Protein AF-A0A166A2A2-F1 (afdb_monomer_lite)

Structure (mmCIF, N/CA/C/O backbone):
data_AF-A0A166A2A2-F1
#
_entry.id   AF-A0A166A2A2-F1
#
loop_
_atom_site.group_PDB
_atom_site.id
_atom_site.type_symbol
_atom_site.label_atom_id
_atom_site.label_alt_id
_atom_site.label_comp_id
_atom_site.label_asym_id
_atom_site.label_entity_id
_atom_site.label_seq_id
_atom_site.pdbx_PDB_ins_code
_atom_site.Cartn_x
_atom_site.Cartn_y
_atom_site.Cartn_z
_atom_site.occupancy
_atom_site.B_iso_or_equiv
_atom_site.auth_seq_id
_atom_site.auth_comp_id
_atom_site.auth_asym_id
_atom_site.auth_atom_id
_atom_site.pdbx_PDB_model_num
ATOM 1 N N . MET A 1 1 ? -29.621 -2.787 23.891 1.00 53.84 1 MET A N 1
ATOM 2 C CA . MET A 1 1 ? -29.581 -1.328 23.654 1.00 53.84 1 MET A CA 1
ATOM 3 C C . MET A 1 1 ? -28.750 -1.134 22.400 1.00 53.84 1 MET A C 1
ATOM 5 O O . MET A 1 1 ? -27.611 -1.565 22.411 1.00 53.84 1 MET A O 1
ATOM 9 N N . PHE A 1 2 ? -29.337 -0.660 21.299 1.00 55.88 2 PHE A N 1
ATOM 10 C CA . PHE A 1 2 ? -28.596 -0.481 20.043 1.00 55.88 2 PHE A CA 1
ATOM 11 C C . PHE A 1 2 ? -27.627 0.709 20.165 1.00 55.88 2 PHE A C 1
ATOM 13 O O . PHE A 1 2 ? -27.991 1.676 20.848 1.00 55.88 2 PHE A O 1
ATOM 20 N N . PRO A 1 3 ? -26.427 0.649 19.553 1.00 61.66 3 PRO A N 1
ATOM 21 C CA . PRO A 1 3 ? -25.499 1.778 19.526 1.00 61.66 3 PRO A CA 1
ATOM 22 C C . PRO A 1 3 ? -26.203 2.989 18.910 1.00 61.66 3 PRO A C 1
ATOM 24 O O . PRO A 1 3 ? -26.909 2.860 17.906 1.00 61.66 3 PRO A O 1
ATOM 27 N N . ARG A 1 4 ? -26.094 4.144 19.572 1.00 72.62 4 ARG A N 1
ATOM 28 C CA . ARG A 1 4 ? -26.813 5.365 19.173 1.00 72.62 4 ARG A CA 1
ATOM 29 C C . ARG A 1 4 ? -25.998 6.181 18.173 1.00 72.62 4 ARG A C 1
ATOM 31 O O . ARG A 1 4 ? -26.588 6.923 17.392 1.00 72.62 4 ARG A O 1
ATOM 38 N N . ASP A 1 5 ? -24.680 5.997 18.177 1.00 79.44 5 ASP A N 1
ATOM 39 C CA . ASP A 1 5 ? -23.718 6.581 17.247 1.00 79.44 5 ASP A CA 1
ATOM 40 C C . ASP A 1 5 ? -22.775 5.488 16.703 1.00 79.44 5 ASP A C 1
ATOM 42 O O . ASP A 1 5 ? -22.503 4.488 17.367 1.00 79.44 5 ASP A O 1
ATOM 46 N N . ILE A 1 6 ? -22.237 5.677 15.497 1.00 74.94 6 ILE A N 1
ATOM 47 C CA . ILE A 1 6 ? -21.225 4.782 14.913 1.00 74.94 6 ILE A CA 1
ATOM 48 C C . ILE A 1 6 ? -19.928 4.756 15.742 1.00 74.94 6 ILE A C 1
ATOM 50 O O . ILE A 1 6 ? -19.133 3.822 15.648 1.00 74.94 6 ILE A O 1
ATOM 54 N N . SER A 1 7 ? -19.727 5.785 16.565 1.00 74.19 7 SER A N 1
ATOM 55 C CA . SER A 1 7 ? -18.635 5.907 17.530 1.00 74.19 7 SER A CA 1
ATOM 56 C C . SER A 1 7 ? -18.805 5.001 18.756 1.00 74.19 7 SER A C 1
ATOM 58 O O . SER A 1 7 ? -17.829 4.794 19.472 1.00 74.19 7 SER A O 1
ATOM 60 N N . ASP A 1 8 ? -20.006 4.455 18.981 1.00 80.56 8 ASP A N 1
ATOM 61 C CA . ASP A 1 8 ? -20.307 3.526 20.080 1.00 80.56 8 ASP A CA 1
ATOM 62 C C . ASP A 1 8 ? -20.031 2.059 19.705 1.00 80.56 8 ASP A C 1
ATOM 64 O O . ASP A 1 8 ? -20.233 1.163 20.525 1.00 80.56 8 ASP A O 1
ATOM 68 N N . LEU A 1 9 ? -19.630 1.788 18.457 1.00 85.00 9 LEU A N 1
ATOM 69 C CA . LEU A 1 9 ? -19.280 0.440 18.018 1.00 85.00 9 LEU A CA 1
ATOM 70 C C . LEU A 1 9 ? -18.008 -0.045 18.716 1.00 85.00 9 LEU A C 1
ATOM 72 O O . LEU A 1 9 ? -17.044 0.704 18.885 1.00 85.00 9 LEU A O 1
ATOM 76 N N . GLU A 1 10 ? -17.999 -1.329 19.069 1.00 87.94 10 GLU A N 1
ATOM 77 C CA . GLU A 1 10 ? -16.813 -1.987 19.605 1.00 87.94 10 GLU A CA 1
ATOM 78 C C . GLU A 1 10 ? -15.674 -1.990 18.570 1.00 87.94 10 GLU A C 1
ATOM 80 O O . GLU A 1 10 ? -15.885 -1.966 17.350 1.00 87.94 10 GLU A O 1
ATOM 85 N N . GLY A 1 11 ? -14.436 -1.951 19.070 1.00 87.75 11 GLY A N 1
ATOM 86 C CA . GLY A 1 11 ? -13.249 -1.778 18.231 1.00 87.75 11 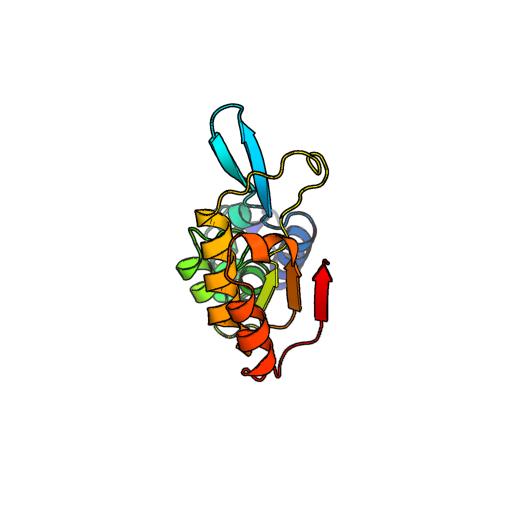GLY A CA 1
ATOM 87 C C . GLY A 1 11 ? -13.023 -2.923 17.241 1.00 87.75 11 GLY A C 1
ATOM 88 O O . GLY A 1 11 ? -12.501 -2.688 16.155 1.00 87.75 11 GLY A O 1
ATOM 89 N N . ASP A 1 12 ? -13.452 -4.135 17.581 1.00 91.31 12 ASP A N 1
ATOM 90 C CA . ASP A 1 12 ? -13.422 -5.321 16.723 1.00 91.31 12 ASP A CA 1
ATOM 91 C C . ASP A 1 12 ? -14.416 -5.217 15.553 1.00 91.31 12 ASP A C 1
ATOM 93 O O . ASP A 1 12 ? -14.056 -5.494 14.410 1.00 91.31 12 ASP A O 1
ATOM 97 N N . ILE A 1 13 ? -15.629 -4.713 15.791 1.00 93.44 13 ILE A N 1
ATOM 98 C CA . ILE A 1 13 ? -16.608 -4.455 14.729 1.00 93.44 13 ILE A CA 1
ATOM 99 C C . ILE A 1 13 ? -16.074 -3.381 13.774 1.00 93.44 13 ILE A C 1
ATOM 101 O O . ILE A 1 13 ? -16.156 -3.534 12.553 1.00 93.44 13 ILE A O 1
ATOM 105 N N . LEU A 1 14 ? -15.493 -2.302 14.309 1.00 93.81 14 LEU A N 1
ATOM 106 C CA . LEU A 1 14 ? -14.858 -1.266 13.488 1.00 93.81 14 LEU A CA 1
ATOM 107 C C . LEU A 1 14 ? -13.678 -1.825 12.682 1.00 93.81 14 LEU A C 1
ATOM 109 O O . LEU A 1 14 ? -13.541 -1.494 11.505 1.00 93.81 14 LEU A O 1
ATOM 113 N N . TYR A 1 15 ? -12.865 -2.698 13.281 1.00 94.81 15 TYR A N 1
ATOM 114 C CA . TYR A 1 15 ? -11.765 -3.380 12.600 1.00 94.81 15 TYR A CA 1
ATOM 115 C C . TYR A 1 15 ? -12.262 -4.154 11.372 1.00 94.81 15 TYR A C 1
ATOM 117 O O . TYR A 1 15 ? -11.741 -3.957 10.270 1.00 94.81 15 TYR A O 1
ATOM 125 N N . GLU A 1 16 ? -13.303 -4.974 11.533 1.00 95.56 16 GLU A N 1
ATOM 126 C CA . GLU A 1 16 ? -13.903 -5.740 10.433 1.00 95.56 16 GLU A CA 1
ATOM 127 C C . GLU A 1 16 ? -14.484 -4.827 9.347 1.00 95.56 16 GLU A C 1
ATOM 129 O O . GLU A 1 16 ? -14.235 -5.029 8.156 1.00 95.56 16 GLU A O 1
ATOM 134 N N . ILE A 1 17 ? -15.182 -3.754 9.736 1.00 95.81 17 ILE A N 1
ATOM 135 C CA . ILE A 1 17 ? -15.693 -2.753 8.789 1.00 95.81 17 ILE A CA 1
ATOM 136 C C . ILE A 1 17 ? -14.550 -2.147 7.969 1.00 95.81 17 ILE A C 1
ATOM 138 O O . ILE A 1 17 ? -14.676 -2.013 6.751 1.00 95.81 17 ILE A O 1
ATOM 142 N N . PHE A 1 18 ? -13.428 -1.793 8.599 1.00 97.12 18 PHE A N 1
ATOM 143 C CA . PHE A 1 18 ? -12.284 -1.212 7.899 1.00 97.12 1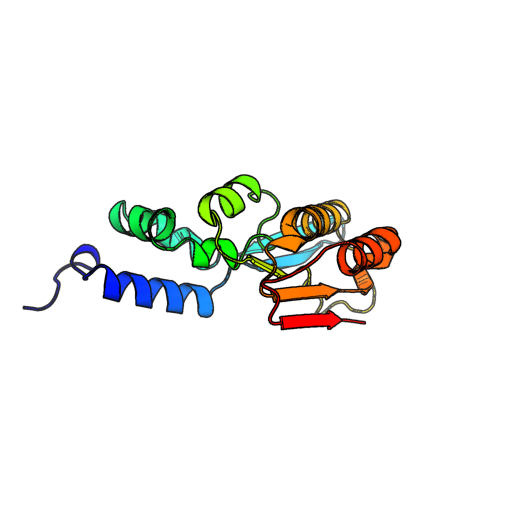8 PHE A CA 1
ATOM 144 C C . PHE A 1 18 ? -11.586 -2.214 6.979 1.00 97.12 18 PHE A C 1
ATOM 146 O O . PHE A 1 18 ? -11.171 -1.828 5.886 1.00 97.12 18 PHE A O 1
ATOM 153 N N . MET A 1 19 ? -11.499 -3.489 7.367 1.00 97.25 19 MET A N 1
ATOM 154 C CA . MET A 1 19 ? -10.993 -4.551 6.492 1.00 97.25 19 MET A CA 1
ATOM 155 C C . MET A 1 19 ? -11.875 -4.721 5.251 1.00 97.25 19 MET A C 1
ATOM 157 O O . MET A 1 19 ? -11.362 -4.756 4.130 1.00 97.25 19 MET A O 1
ATOM 161 N N . ILE A 1 20 ? -13.199 -4.755 5.430 1.00 97.50 20 ILE A N 1
ATOM 162 C CA . ILE A 1 20 ? -14.162 -4.854 4.325 1.00 97.50 20 ILE A CA 1
ATOM 163 C C . ILE A 1 20 ? -14.081 -3.612 3.434 1.00 97.50 20 ILE A C 1
ATOM 165 O O . ILE A 1 20 ? -13.981 -3.736 2.214 1.00 97.50 20 ILE A O 1
ATOM 169 N N . ALA A 1 21 ? -14.073 -2.415 4.022 1.00 97.38 21 ALA A N 1
ATOM 170 C CA . ALA A 1 21 ? -13.951 -1.170 3.273 1.00 97.38 21 ALA A CA 1
ATOM 171 C C . ALA A 1 21 ? -12.652 -1.128 2.462 1.00 97.38 21 ALA A C 1
ATOM 173 O O . ALA A 1 21 ? -12.661 -0.701 1.309 1.00 97.38 21 ALA A O 1
ATOM 174 N N . ALA A 1 22 ? -11.550 -1.623 3.028 1.00 96.56 22 ALA A N 1
ATOM 175 C CA . ALA A 1 22 ? -10.280 -1.673 2.326 1.00 96.56 22 ALA A CA 1
ATOM 176 C C . ALA A 1 22 ? -10.257 -2.668 1.164 1.00 96.56 22 ALA A C 1
ATOM 178 O O . ALA A 1 22 ? -9.605 -2.402 0.154 1.00 96.56 22 ALA A O 1
ATOM 179 N N . ALA A 1 23 ? -10.981 -3.781 1.287 1.00 95.06 23 ALA A N 1
ATOM 180 C CA . ALA A 1 23 ? -11.148 -4.748 0.210 1.00 95.06 23 ALA A CA 1
ATOM 181 C C . ALA A 1 23 ? -12.065 -4.228 -0.911 1.00 95.06 23 ALA A C 1
ATOM 183 O O . ALA A 1 23 ? -11.797 -4.481 -2.086 1.00 95.06 23 ALA A O 1
ATOM 184 N N . LEU A 1 24 ? -13.133 -3.504 -0.561 1.00 96.31 24 LEU A N 1
ATOM 185 C CA . LEU A 1 24 ? -14.101 -2.967 -1.522 1.00 96.31 24 LEU A CA 1
ATOM 186 C C . LEU A 1 24 ? -13.594 -1.719 -2.247 1.00 96.31 24 LEU A C 1
ATOM 188 O O . LEU A 1 24 ? -13.886 -1.545 -3.429 1.00 96.31 24 LEU A O 1
ATOM 192 N N . ASP A 1 25 ? -12.855 -0.860 -1.547 1.00 95.56 25 ASP A N 1
ATOM 193 C CA . ASP A 1 25 ? -12.396 0.423 -2.069 1.00 95.56 25 ASP A CA 1
ATOM 194 C C . ASP A 1 25 ? -10.910 0.684 -1.749 1.00 95.56 25 ASP A C 1
ATOM 196 O O . ASP A 1 25 ? -10.567 1.547 -0.932 1.00 95.56 25 ASP A O 1
ATOM 200 N N . PRO A 1 26 ? -9.979 -0.078 -2.352 1.00 93.44 26 PRO A N 1
ATOM 201 C CA . PRO A 1 26 ? -8.555 0.155 -2.168 1.00 93.44 26 PRO A CA 1
ATOM 202 C C . PRO A 1 26 ? -8.095 1.445 -2.877 1.00 93.44 26 PRO A C 1
ATOM 204 O O . PRO A 1 26 ? -8.625 1.822 -3.928 1.00 93.44 26 PRO A O 1
ATOM 207 N N . PRO A 1 27 ? -7.062 2.130 -2.356 1.00 93.38 27 PRO A N 1
ATOM 208 C CA . PRO A 1 27 ? -6.369 3.174 -3.086 1.00 93.38 27 PRO A CA 1
ATOM 209 C C . PRO A 1 27 ? -5.792 2.636 -4.394 1.00 93.38 27 PRO A C 1
ATOM 211 O O . PRO A 1 27 ? -5.182 1.569 -4.426 1.00 93.38 27 PRO A O 1
ATOM 214 N N . GLN A 1 28 ? -5.957 3.394 -5.474 1.00 86.94 28 GLN A N 1
ATOM 215 C CA . GLN A 1 28 ? -5.539 2.981 -6.812 1.00 86.94 28 GLN A CA 1
ATOM 216 C C . GLN A 1 28 ? -4.985 4.164 -7.594 1.00 86.94 28 GLN A C 1
ATOM 218 O O . GLN A 1 28 ? -5.558 5.257 -7.606 1.00 86.94 28 GLN A O 1
ATOM 223 N N . ALA A 1 29 ? -3.886 3.938 -8.306 1.00 84.06 29 ALA A N 1
ATOM 224 C CA . ALA A 1 29 ? -3.368 4.897 -9.265 1.00 84.06 29 ALA A CA 1
ATOM 225 C C . ALA A 1 29 ? -3.923 4.597 -10.659 1.00 84.06 29 ALA A C 1
ATOM 227 O O . ALA A 1 29 ? -3.764 3.502 -11.193 1.00 84.06 29 ALA A O 1
ATOM 228 N N . ARG A 1 30 ? -4.538 5.603 -11.279 1.00 79.88 30 ARG A N 1
ATOM 229 C CA . ARG A 1 30 ? -5.062 5.521 -12.638 1.00 79.88 30 ARG A CA 1
ATOM 230 C C . ARG A 1 30 ? -4.346 6.508 -13.544 1.00 79.88 30 ARG A C 1
ATOM 232 O O . ARG A 1 30 ? -4.367 7.718 -13.313 1.00 79.88 30 ARG A O 1
ATOM 239 N N . MET A 1 31 ? -3.764 5.995 -14.622 1.00 74.38 31 MET A N 1
ATOM 240 C CA . MET A 1 31 ? -3.220 6.833 -15.688 1.00 74.38 31 MET A CA 1
ATOM 241 C C . MET A 1 31 ? -4.365 7.514 -16.441 1.00 74.38 31 MET A C 1
ATOM 243 O O . MET A 1 31 ? -5.278 6.854 -16.945 1.00 74.38 31 MET A O 1
ATOM 247 N N . LEU A 1 32 ? -4.318 8.842 -16.523 1.00 71.75 32 LEU A N 1
ATOM 248 C CA . LEU A 1 32 ? -5.228 9.629 -17.341 1.00 71.75 32 LEU A CA 1
ATOM 249 C C . LEU A 1 32 ? -4.516 10.056 -18.624 1.00 71.75 32 LEU A C 1
ATOM 251 O O . LEU A 1 32 ? -3.410 10.594 -18.599 1.00 71.75 32 LEU A O 1
ATOM 255 N N . ARG A 1 33 ? -5.184 9.856 -19.763 1.00 62.56 33 ARG A N 1
ATOM 256 C CA . ARG A 1 33 ? -4.744 10.424 -21.037 1.00 62.56 33 ARG A CA 1
ATOM 257 C C . ARG A 1 33 ? -5.205 11.877 -21.101 1.00 62.56 33 ARG A C 1
ATOM 259 O O . ARG A 1 33 ? -6.391 12.127 -21.304 1.00 62.56 33 ARG A O 1
ATOM 266 N N . ASN A 1 34 ? -4.278 12.824 -20.993 1.00 59.72 34 ASN A N 1
ATOM 267 C CA . ASN A 1 34 ? -4.486 14.172 -21.511 1.00 59.72 34 ASN A CA 1
ATOM 268 C C . ASN A 1 34 ? -3.694 14.317 -22.821 1.00 59.72 34 ASN A C 1
ATOM 270 O O . ASN A 1 34 ? -2.607 13.761 -22.961 1.00 59.72 34 ASN A O 1
ATOM 274 N N . ARG A 1 35 ? -4.239 15.041 -23.807 1.00 56.78 35 ARG A N 1
ATOM 275 C CA . ARG A 1 35 ? -3.609 15.238 -25.128 1.00 56.78 35 ARG A CA 1
ATOM 276 C C . ARG A 1 35 ? -2.232 15.916 -25.034 1.00 56.78 35 ARG A C 1
ATOM 278 O O . ARG A 1 35 ? -1.449 15.787 -25.968 1.00 56.78 35 ARG A O 1
ATOM 285 N N . SER A 1 36 ? -1.934 16.591 -23.920 1.00 58.34 36 SER A N 1
ATOM 286 C CA . SER A 1 36 ? -0.668 17.292 -23.668 1.00 58.34 36 SER A CA 1
ATOM 287 C C . SER A 1 36 ? 0.192 16.706 -22.538 1.00 58.34 36 SER A C 1
ATOM 289 O O . SER A 1 36 ? 1.395 16.952 -22.525 1.00 58.34 36 SER A O 1
ATOM 291 N N . THR A 1 37 ? -0.370 15.933 -21.597 1.00 61.16 37 THR A N 1
ATOM 292 C CA . THR A 1 37 ? 0.363 15.406 -20.429 1.00 61.16 37 THR A CA 1
ATOM 293 C C . THR A 1 37 ? -0.126 14.018 -19.998 1.00 61.16 37 THR A C 1
ATOM 295 O O . THR A 1 37 ? -1.320 13.727 -19.990 1.00 61.16 37 THR A O 1
ATOM 298 N N . ASN A 1 38 ? 0.801 13.151 -19.582 1.00 66.81 38 ASN A N 1
ATOM 299 C CA . ASN A 1 38 ? 0.460 11.904 -18.891 1.00 66.81 38 ASN A CA 1
ATOM 300 C C . ASN A 1 38 ? 0.315 12.186 -17.396 1.00 66.81 38 ASN A C 1
ATOM 302 O O . ASN A 1 38 ? 1.300 12.134 -16.648 1.00 66.81 38 ASN A O 1
ATOM 306 N N . SER A 1 39 ? -0.897 12.528 -16.964 1.00 75.75 39 SER A N 1
ATOM 307 C CA . SER A 1 39 ? -1.191 12.734 -15.548 1.00 75.75 39 SER A CA 1
ATOM 308 C C . SER A 1 39 ? -1.631 11.431 -14.885 1.00 75.75 39 SER A C 1
ATOM 310 O O . SER A 1 39 ? -2.257 10.563 -15.494 1.00 75.75 39 SER A O 1
ATOM 312 N N . VAL A 1 40 ? -1.286 11.291 -13.608 1.00 78.94 40 VAL A N 1
ATOM 313 C CA . VAL A 1 40 ? -1.750 10.190 -12.764 1.00 78.94 40 VAL A CA 1
ATOM 314 C C . VAL A 1 40 ? -2.824 10.746 -11.846 1.00 78.94 40 VAL A C 1
ATOM 316 O O . VAL A 1 40 ? -2.587 11.737 -11.157 1.00 78.94 40 VAL A O 1
ATOM 319 N N . LYS A 1 41 ? -4.001 10.122 -11.836 1.00 85.00 41 LYS A N 1
ATOM 320 C CA . LYS A 1 41 ? -5.033 10.385 -10.834 1.00 85.00 41 LYS A CA 1
ATOM 321 C C . LYS A 1 41 ? -4.978 9.289 -9.786 1.00 85.00 41 LYS A C 1
ATOM 323 O O . LYS A 1 41 ? -5.018 8.111 -10.123 1.00 85.00 41 LYS A O 1
ATOM 328 N N . ILE A 1 42 ? -4.908 9.692 -8.526 1.00 87.25 42 ILE A N 1
ATOM 329 C CA . ILE A 1 42 ? -4.896 8.774 -7.392 1.00 87.25 42 ILE A CA 1
ATOM 330 C C . ILE A 1 42 ? -6.300 8.746 -6.790 1.00 87.25 42 ILE A C 1
ATOM 332 O O . ILE A 1 42 ? -6.855 9.790 -6.445 1.00 87.25 42 ILE A O 1
ATOM 336 N N . HIS A 1 43 ? -6.876 7.552 -6.707 1.00 91.12 43 HIS A N 1
ATOM 337 C CA . HIS A 1 43 ? -8.040 7.251 -5.890 1.00 91.12 43 HIS A CA 1
ATOM 338 C C . HIS A 1 43 ? -7.557 6.928 -4.475 1.00 91.12 43 HIS A C 1
ATOM 340 O O . HIS A 1 43 ? -6.677 6.085 -4.318 1.00 91.12 43 HIS A O 1
ATOM 346 N N . LEU A 1 44 ? -8.086 7.608 -3.456 1.00 93.88 44 LEU A N 1
ATOM 347 C CA . LEU A 1 44 ? -7.644 7.415 -2.069 1.00 93.88 44 LEU A CA 1
ATOM 348 C C . LEU A 1 44 ? -8.304 6.216 -1.378 1.00 93.88 44 LEU A C 1
ATOM 350 O O . LEU A 1 44 ? -7.840 5.825 -0.311 1.00 93.88 44 LEU A O 1
ATOM 354 N N . GLY A 1 45 ? -9.350 5.635 -1.963 1.00 95.38 45 GLY A N 1
ATOM 355 C CA . GLY A 1 45 ? -10.018 4.460 -1.411 1.00 95.38 45 GLY A CA 1
ATOM 356 C C . GLY A 1 45 ? -10.559 4.703 -0.004 1.00 95.38 45 GLY A C 1
ATOM 357 O O . GLY A 1 45 ? -11.049 5.786 0.301 1.00 95.38 45 GLY A O 1
ATOM 358 N N . TRP A 1 46 ? -10.338 3.731 0.877 1.00 97.12 46 TRP A N 1
ATOM 359 C CA . TRP A 1 46 ? -10.678 3.742 2.301 1.00 97.12 46 TRP A CA 1
ATOM 360 C C . TRP A 1 46 ? -9.950 4.794 3.161 1.00 97.12 46 TRP A C 1
ATOM 362 O O . TRP A 1 46 ? -10.353 5.024 4.301 1.00 97.12 46 TRP A O 1
ATOM 372 N N . ILE A 1 47 ? -8.892 5.461 2.677 1.00 96.81 47 ILE A N 1
ATOM 373 C CA . ILE A 1 47 ? -8.091 6.408 3.487 1.00 96.81 47 ILE A CA 1
ATOM 374 C C . ILE A 1 47 ? -8.925 7.523 4.154 1.00 96.81 47 ILE A C 1
ATOM 376 O O . ILE A 1 47 ? -8.641 7.842 5.314 1.00 96.81 47 ILE A O 1
ATOM 380 N N . PRO A 1 48 ? -9.952 8.121 3.513 1.00 97.31 48 PRO A N 1
ATOM 381 C CA . PRO A 1 48 ? -10.819 9.114 4.143 1.00 97.31 48 PRO A CA 1
ATOM 382 C C . PRO A 1 48 ? -11.537 8.613 5.404 1.00 97.31 48 PRO A C 1
ATOM 384 O O . PRO A 1 48 ? -11.857 9.433 6.261 1.00 97.31 48 PRO A O 1
ATOM 387 N N . LEU A 1 49 ? -11.720 7.296 5.590 1.00 95.75 49 LEU A N 1
ATOM 388 C CA . LEU A 1 49 ? -12.273 6.745 6.836 1.00 95.75 49 LEU A CA 1
ATOM 389 C C . LEU A 1 49 ? -11.390 7.097 8.045 1.00 95.75 49 LEU A C 1
ATOM 391 O O . LEU A 1 49 ? -11.900 7.411 9.118 1.00 95.75 49 LEU A O 1
ATOM 395 N N . SER A 1 50 ? -10.071 7.216 7.854 1.00 95.12 50 SER A N 1
ATOM 396 C CA . SER A 1 50 ? -9.135 7.657 8.905 1.00 95.12 50 SER A CA 1
ATOM 397 C C . SER A 1 50 ? -9.276 9.138 9.305 1.00 95.12 50 SER A C 1
ATOM 399 O O . SER A 1 50 ? -8.502 9.644 10.127 1.00 95.12 50 SER A O 1
ATOM 401 N N . HIS A 1 51 ? -10.234 9.853 8.708 1.00 94.62 51 HIS A N 1
ATOM 402 C CA . HIS A 1 51 ? -10.528 11.261 8.957 1.00 94.62 51 HIS A CA 1
ATOM 403 C C . HIS A 1 51 ? -11.961 11.515 9.452 1.00 94.62 51 HIS A C 1
ATOM 405 O O . HIS A 1 51 ? -12.306 12.672 9.673 1.00 94.62 51 HIS A O 1
ATOM 411 N N . VAL A 1 52 ? -12.773 10.473 9.670 1.00 94.31 52 VAL A N 1
ATOM 412 C CA . VAL A 1 52 ? -14.150 10.620 10.183 1.00 94.31 52 VAL A CA 1
ATOM 413 C C . VAL A 1 52 ? -14.148 11.127 11.627 1.00 94.31 52 VAL A C 1
ATOM 415 O O . VAL A 1 52 ? -14.754 12.150 11.931 1.00 94.31 52 VAL A O 1
ATOM 418 N N . CYS A 1 53 ? -13.424 10.448 12.522 1.00 92.94 53 CYS A N 1
ATOM 419 C CA . CYS A 1 53 ? -13.256 10.869 13.912 1.00 92.94 53 CYS A CA 1
ATOM 420 C C . CYS A 1 53 ? -11.894 10.422 14.474 1.00 92.94 53 CYS A C 1
ATOM 422 O O . CYS A 1 53 ? -11.157 9.651 13.852 1.00 92.94 53 CYS A O 1
ATOM 424 N N . LYS A 1 54 ? -11.540 10.908 15.674 1.00 92.56 54 LYS A N 1
ATOM 425 C CA . LYS A 1 54 ? -10.263 10.569 16.332 1.00 92.56 54 LYS A CA 1
ATOM 426 C C . LYS A 1 54 ? -10.131 9.072 16.632 1.00 92.56 54 LYS A C 1
ATOM 428 O O . LYS A 1 54 ? -9.037 8.541 16.480 1.00 92.56 54 LYS A O 1
ATOM 433 N N . ALA A 1 55 ? -11.223 8.409 17.020 1.00 92.12 55 ALA A N 1
ATOM 434 C CA . ALA A 1 55 ? -11.221 6.983 17.346 1.00 92.12 55 ALA A CA 1
ATOM 435 C C . ALA A 1 55 ? -10.903 6.123 16.112 1.00 92.12 55 ALA A C 1
ATOM 437 O O . ALA A 1 55 ? -9.998 5.297 16.151 1.00 92.12 55 ALA A O 1
ATOM 438 N N . TRP A 1 56 ? -11.556 6.395 14.979 1.00 95.19 56 TRP A N 1
ATOM 439 C CA . TRP A 1 56 ? -11.303 5.681 13.722 1.00 95.19 56 TRP A CA 1
ATOM 440 C C . TRP A 1 56 ? -9.878 5.890 13.233 1.00 95.19 56 TRP A C 1
ATOM 442 O O . TRP A 1 56 ? -9.189 4.942 12.864 1.00 95.19 56 TRP A O 1
ATOM 452 N N . ARG A 1 57 ? -9.401 7.138 13.297 1.00 95.69 57 ARG A N 1
ATOM 453 C CA . ARG A 1 57 ? -8.010 7.453 12.981 1.00 95.69 57 ARG A CA 1
ATOM 454 C C . ARG A 1 57 ? -7.046 6.640 13.838 1.00 95.69 57 ARG A C 1
ATOM 456 O O . ARG A 1 57 ? -6.054 6.149 13.307 1.00 95.69 57 ARG A O 1
ATOM 463 N N . TYR A 1 58 ? -7.323 6.537 15.136 1.00 95.31 58 TYR A N 1
ATOM 464 C CA . TYR A 1 58 ? -6.472 5.805 16.060 1.00 95.31 58 TYR A CA 1
ATOM 465 C C . TYR A 1 58 ? -6.392 4.327 15.669 1.00 95.31 58 TYR A C 1
ATOM 467 O O . TYR A 1 58 ? -5.294 3.851 15.393 1.00 95.31 58 TYR A O 1
ATOM 475 N N . ILE A 1 59 ? -7.539 3.660 15.510 1.00 95.44 59 ILE A N 1
ATOM 476 C CA . ILE A 1 59 ? -7.613 2.240 15.126 1.00 95.44 59 ILE A CA 1
ATOM 477 C C . ILE A 1 59 ? -6.891 2.001 13.792 1.00 95.44 59 ILE A C 1
ATOM 479 O O . ILE A 1 59 ? -5.970 1.190 13.698 1.00 95.44 59 ILE A O 1
ATOM 483 N N . MET A 1 60 ? -7.231 2.767 12.752 1.00 96.69 60 MET A N 1
ATOM 484 C CA . MET A 1 60 ? -6.679 2.546 11.412 1.00 96.69 60 MET A CA 1
ATOM 485 C C . MET A 1 60 ? -5.172 2.824 11.313 1.00 96.69 60 MET A C 1
ATOM 487 O O . MET A 1 60 ? -4.504 2.249 10.456 1.00 96.69 60 MET A O 1
ATOM 491 N N . ILE A 1 61 ? -4.618 3.728 12.131 1.00 96.31 61 ILE A N 1
ATOM 492 C CA . ILE A 1 61 ? -3.182 4.059 12.107 1.00 96.31 61 ILE A CA 1
ATOM 493 C C . ILE A 1 61 ? -2.381 3.164 13.059 1.00 96.31 61 ILE A C 1
ATOM 495 O O . ILE A 1 61 ? -1.289 2.726 12.695 1.00 96.31 61 ILE A O 1
ATOM 499 N N . HIS A 1 62 ? -2.886 2.912 14.266 1.00 95.12 62 HIS A N 1
ATOM 500 C CA . HIS A 1 62 ? -2.131 2.252 15.334 1.00 95.12 62 HIS A CA 1
ATOM 501 C C . HIS A 1 62 ? -2.420 0.757 15.454 1.00 95.12 62 HIS A C 1
ATOM 503 O O . HIS A 1 62 ? -1.496 0.005 15.771 1.00 95.12 62 HIS A O 1
ATOM 509 N N . ASP A 1 63 ? -3.627 0.310 15.113 1.00 96.25 63 ASP A N 1
ATOM 510 C CA . ASP A 1 63 ? -4.052 -1.083 15.311 1.00 96.25 63 ASP A CA 1
ATOM 511 C C . ASP A 1 63 ? -4.118 -1.866 13.991 1.00 96.25 63 ASP A C 1
ATOM 513 O O . ASP A 1 63 ? -4.087 -3.096 13.985 1.00 96.25 63 ASP A O 1
ATOM 517 N N . MET A 1 64 ? -4.111 -1.170 12.847 1.00 97.75 64 MET A N 1
ATOM 518 C CA . MET A 1 64 ? -4.265 -1.781 11.520 1.00 97.75 64 MET A CA 1
ATOM 519 C C . MET A 1 64 ? -3.091 -1.509 10.559 1.00 97.75 64 MET A C 1
ATOM 521 O O . MET A 1 64 ? -3.287 -0.973 9.464 1.00 97.75 64 MET A O 1
ATOM 525 N N . PRO A 1 65 ? -1.851 -1.923 10.893 1.00 98.00 65 PRO A N 1
ATOM 526 C CA . PRO A 1 65 ? -0.704 -1.741 9.997 1.00 98.00 65 PRO A CA 1
ATOM 527 C C . PRO A 1 65 ? -0.880 -2.493 8.668 1.00 98.00 65 PRO A C 1
ATOM 529 O O . PRO A 1 65 ? -0.356 -2.071 7.639 1.00 98.00 65 PRO A O 1
ATOM 532 N N . ILE A 1 66 ? -1.663 -3.577 8.674 1.00 97.31 66 ILE A N 1
ATOM 533 C CA . ILE A 1 66 ? -1.935 -4.410 7.500 1.00 97.31 66 ILE A CA 1
ATOM 534 C C . ILE A 1 66 ? -2.637 -3.640 6.372 1.00 97.31 66 ILE A C 1
ATOM 536 O O . ILE A 1 66 ? -2.356 -3.891 5.203 1.00 97.31 66 ILE A O 1
ATOM 540 N N . LEU A 1 67 ? -3.480 -2.653 6.704 1.00 97.56 67 LEU A N 1
ATOM 541 C CA . LEU A 1 67 ? -4.150 -1.819 5.704 1.00 97.56 67 LEU A CA 1
ATOM 542 C C . LEU A 1 67 ? -3.131 -1.005 4.902 1.00 97.56 67 LEU A C 1
ATOM 544 O O . LEU A 1 67 ? -3.171 -0.968 3.675 1.00 97.56 67 LEU A O 1
ATOM 548 N N . TRP A 1 68 ? -2.167 -0.403 5.598 1.00 97.88 68 TRP A N 1
ATOM 549 C CA . TRP A 1 68 ? -1.095 0.389 4.994 1.00 97.88 68 TRP A CA 1
ATOM 550 C C . TRP A 1 68 ? -0.095 -0.480 4.231 1.00 97.88 68 TRP A C 1
ATOM 552 O O . TRP A 1 68 ? 0.380 -0.090 3.165 1.00 97.88 68 TRP A O 1
ATOM 562 N N . ALA A 1 69 ? 0.176 -1.683 4.738 1.00 97.62 69 ALA A N 1
ATOM 563 C CA . ALA A 1 69 ? 1.026 -2.665 4.076 1.00 97.62 69 ALA A CA 1
ATOM 564 C C . ALA A 1 69 ? 0.451 -3.162 2.738 1.00 97.62 69 ALA A C 1
ATOM 566 O O . ALA A 1 69 ? 1.209 -3.582 1.865 1.00 97.62 69 ALA A O 1
ATOM 567 N N . GLY A 1 70 ? -0.869 -3.072 2.558 1.00 96.00 70 GLY A N 1
ATOM 568 C CA . GLY A 1 70 ? -1.557 -3.423 1.317 1.00 96.00 70 GLY A CA 1
ATOM 569 C C . GLY A 1 70 ? -1.436 -2.393 0.188 1.00 96.00 70 GLY A C 1
ATOM 570 O O . GLY A 1 70 ? -1.827 -2.693 -0.935 1.00 96.00 70 GLY A O 1
ATOM 571 N N . ILE A 1 71 ? -0.937 -1.180 0.465 1.00 95.38 71 ILE A N 1
ATOM 572 C CA . ILE A 1 71 ? -0.994 -0.042 -0.474 1.00 95.38 71 ILE A CA 1
ATOM 573 C C . ILE A 1 71 ? 0.323 0.748 -0.696 1.00 95.38 71 ILE A C 1
ATOM 575 O O . ILE A 1 71 ? 0.241 1.895 -1.153 1.00 95.38 71 ILE A O 1
ATOM 579 N N . PRO A 1 72 ? 1.544 0.236 -0.417 1.00 94.69 72 PRO A N 1
ATOM 580 C CA . PRO A 1 72 ? 2.784 1.023 -0.522 1.00 94.69 72 PRO A CA 1
ATOM 581 C C . PRO A 1 72 ? 3.031 1.580 -1.930 1.00 94.69 72 PRO A C 1
ATOM 583 O O . PRO A 1 72 ? 3.563 2.680 -2.079 1.00 94.69 72 PRO A O 1
ATOM 586 N N . CYS A 1 73 ? 2.595 0.859 -2.962 1.00 92.56 73 CYS A N 1
ATOM 587 C CA . CYS A 1 73 ? 2.738 1.268 -4.355 1.00 92.56 73 CYS A CA 1
ATOM 588 C C . CYS A 1 73 ? 1.541 2.091 -4.878 1.00 92.56 73 CYS A C 1
ATOM 590 O O . CYS A 1 73 ? 1.645 2.723 -5.922 1.00 92.56 73 CYS A O 1
ATOM 592 N N . ALA A 1 74 ? 0.419 2.181 -4.159 1.00 91.31 74 ALA A N 1
ATOM 593 C CA . ALA A 1 74 ? -0.766 2.885 -4.663 1.00 91.31 74 ALA A CA 1
ATOM 594 C C . ALA A 1 74 ? -0.601 4.417 -4.680 1.00 91.31 74 ALA A C 1
ATOM 596 O O . ALA A 1 74 ? -1.162 5.106 -5.536 1.00 91.31 74 ALA A O 1
ATOM 597 N N . ILE A 1 75 ? 0.177 4.963 -3.735 1.00 90.94 75 ILE A N 1
ATOM 598 C CA . ILE A 1 75 ? 0.376 6.411 -3.563 1.00 90.94 75 ILE A CA 1
ATOM 599 C C . ILE A 1 75 ? 1.871 6.719 -3.380 1.00 90.94 75 ILE A C 1
ATOM 601 O O . ILE A 1 75 ? 2.304 7.054 -2.276 1.00 90.94 75 ILE A O 1
ATOM 605 N N . PRO A 1 76 ? 2.692 6.674 -4.449 1.00 90.88 76 PRO A N 1
ATOM 606 C CA . PRO A 1 76 ? 4.143 6.842 -4.327 1.00 90.88 76 PRO A CA 1
ATOM 607 C C . PRO A 1 76 ? 4.575 8.171 -3.698 1.00 90.88 76 PRO A C 1
ATOM 609 O O . PRO A 1 76 ? 5.599 8.242 -3.024 1.00 90.88 76 PRO A O 1
ATOM 612 N N . ALA A 1 77 ? 3.774 9.226 -3.875 1.00 91.19 77 ALA A N 1
ATOM 613 C CA . ALA A 1 77 ? 4.019 10.533 -3.267 1.00 91.19 77 ALA A CA 1
ATOM 614 C C . ALA A 1 77 ? 3.898 10.529 -1.7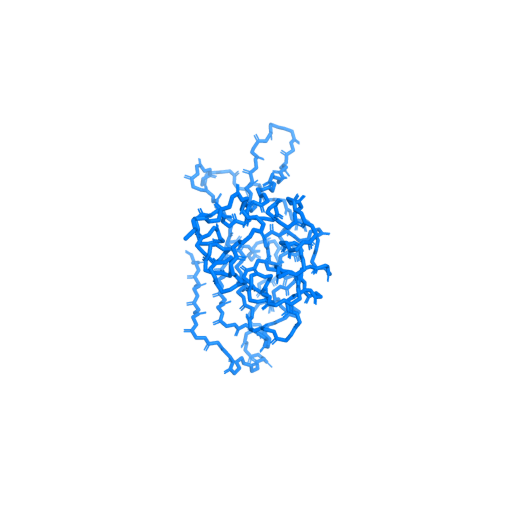30 1.00 91.19 77 ALA A C 1
ATOM 616 O O . ALA A 1 77 ? 4.450 11.410 -1.080 1.00 91.19 77 ALA A O 1
ATOM 617 N N . ALA A 1 78 ? 3.193 9.554 -1.151 1.00 93.81 78 ALA A N 1
ATOM 618 C CA . ALA A 1 78 ? 2.993 9.407 0.289 1.00 93.81 78 ALA A CA 1
ATOM 619 C C . ALA A 1 78 ? 3.759 8.205 0.871 1.00 93.81 78 ALA A C 1
ATOM 621 O O . ALA A 1 78 ? 3.462 7.779 1.987 1.00 93.81 78 ALA A O 1
ATOM 622 N N . ARG A 1 79 ? 4.733 7.651 0.133 1.00 94.62 79 ARG A N 1
ATOM 623 C CA . ARG A 1 79 ? 5.410 6.389 0.477 1.00 94.62 79 ARG A CA 1
ATOM 624 C C . ARG A 1 79 ? 5.944 6.347 1.908 1.00 94.62 79 ARG A C 1
ATOM 626 O O . ARG A 1 79 ? 5.753 5.345 2.579 1.00 94.62 79 ARG A O 1
ATOM 633 N N . ASP A 1 80 ? 6.544 7.433 2.397 1.00 96.69 80 ASP A N 1
ATOM 634 C CA . ASP A 1 80 ? 7.180 7.445 3.718 1.00 96.69 80 ASP A CA 1
ATOM 635 C C . ASP A 1 80 ? 6.118 7.342 4.823 1.00 96.69 80 ASP A C 1
ATOM 637 O O . ASP A 1 80 ? 6.281 6.606 5.793 1.00 96.69 80 ASP A O 1
ATOM 641 N N . VAL A 1 81 ? 4.970 8.003 4.627 1.00 97.19 81 VAL A N 1
ATOM 642 C CA . VAL A 1 81 ? 3.812 7.909 5.527 1.00 97.19 81 VAL A CA 1
ATOM 643 C C . VAL A 1 81 ? 3.196 6.514 5.470 1.00 97.19 81 VAL A C 1
ATOM 645 O O . VAL A 1 81 ? 2.877 5.951 6.515 1.00 97.19 81 VAL A O 1
ATOM 648 N N . VAL A 1 82 ? 3.031 5.946 4.272 1.00 97.31 82 VAL A N 1
ATOM 649 C CA . VAL A 1 82 ? 2.450 4.606 4.109 1.00 97.31 82 VAL A CA 1
ATOM 650 C C . VAL A 1 82 ? 3.345 3.542 4.744 1.00 97.31 82 VAL A C 1
ATOM 652 O O . VAL A 1 82 ? 2.862 2.761 5.560 1.00 97.31 82 VAL A O 1
ATOM 655 N N . LEU A 1 83 ? 4.645 3.544 4.444 1.00 97.75 83 LEU A N 1
ATOM 656 C CA . LEU A 1 83 ? 5.603 2.588 5.001 1.00 97.75 83 LEU A CA 1
ATOM 657 C C . LEU A 1 83 ? 5.747 2.745 6.520 1.00 97.75 83 LEU A C 1
ATOM 659 O O . LEU A 1 83 ? 5.773 1.743 7.231 1.00 97.75 83 LEU A O 1
ATOM 663 N N . SER A 1 84 ? 5.750 3.981 7.033 1.00 97.88 84 SER A N 1
ATOM 664 C CA . SER A 1 84 ? 5.758 4.245 8.478 1.00 97.88 84 SER A CA 1
ATOM 665 C C . SER A 1 84 ? 4.545 3.627 9.182 1.00 97.88 84 SER A C 1
ATOM 667 O O . SER A 1 84 ? 4.695 3.002 10.232 1.00 97.88 84 SER A O 1
ATOM 669 N N . ARG A 1 85 ? 3.348 3.740 8.594 1.00 97.75 85 ARG A N 1
ATOM 670 C CA . ARG A 1 85 ? 2.119 3.159 9.161 1.00 97.75 85 ARG A CA 1
ATOM 671 C C . ARG A 1 85 ? 2.029 1.646 8.968 1.00 97.75 85 ARG A C 1
ATOM 673 O O . ARG A 1 85 ? 1.476 0.957 9.821 1.00 97.75 85 ARG A O 1
ATOM 680 N N . ALA A 1 86 ? 2.622 1.121 7.897 1.00 97.81 86 ALA A N 1
ATOM 681 C CA . ALA A 1 86 ? 2.748 -0.316 7.671 1.00 97.81 86 ALA A CA 1
ATOM 682 C C . ALA A 1 86 ? 3.661 -0.998 8.707 1.00 97.81 86 ALA A C 1
ATOM 684 O O . ALA A 1 86 ? 3.517 -2.198 8.941 1.00 97.81 86 ALA A O 1
ATOM 685 N N . ARG A 1 87 ? 4.570 -0.255 9.359 1.00 96.81 87 ARG A N 1
ATOM 686 C CA . ARG A 1 87 ? 5.536 -0.783 10.344 1.00 96.81 87 ARG A CA 1
ATOM 687 C C . ARG A 1 87 ? 6.287 -1.983 9.767 1.00 96.81 87 ARG A C 1
ATOM 689 O O . ARG A 1 87 ? 6.794 -1.861 8.660 1.00 96.81 87 ARG A O 1
ATOM 696 N N . GLU A 1 88 ? 6.295 -3.124 10.453 1.00 96.31 88 GLU A N 1
ATOM 697 C CA . GLU A 1 88 ? 6.930 -4.377 10.016 1.00 96.31 88 GLU A CA 1
ATOM 698 C C . GLU A 1 88 ? 5.963 -5.341 9.312 1.00 96.31 88 GLU A C 1
ATOM 700 O O . GLU A 1 88 ? 6.319 -6.482 9.023 1.00 96.31 88 GLU A O 1
ATOM 705 N N . ALA A 1 89 ? 4.727 -4.917 9.023 1.00 97.56 89 ALA A N 1
ATOM 706 C CA . ALA A 1 89 ? 3.777 -5.796 8.356 1.00 97.56 89 ALA A CA 1
ATOM 707 C C . ALA A 1 89 ? 4.289 -6.197 6.951 1.00 97.56 89 ALA A C 1
ATOM 709 O O . ALA A 1 89 ? 4.886 -5.359 6.252 1.00 97.56 89 ALA A O 1
ATOM 710 N N . PRO A 1 90 ? 4.056 -7.455 6.523 1.00 97.94 90 PRO A N 1
ATOM 711 C CA . PRO A 1 90 ? 4.413 -7.911 5.185 1.00 97.94 90 PRO A CA 1
ATOM 712 C C . PRO A 1 90 ? 3.658 -7.123 4.109 1.00 97.94 90 PRO A C 1
ATOM 714 O O . PRO A 1 90 ? 2.449 -6.917 4.220 1.00 97.94 90 PRO A O 1
ATOM 717 N N . LEU A 1 91 ? 4.369 -6.687 3.073 1.00 98.06 91 LEU A N 1
ATOM 718 C CA . LEU A 1 91 ? 3.880 -5.731 2.084 1.00 98.06 91 LEU A CA 1
ATOM 719 C C . LEU A 1 91 ? 3.261 -6.403 0.855 1.00 98.06 91 LEU A C 1
ATOM 721 O O . LEU A 1 91 ? 3.729 -7.442 0.385 1.00 98.06 91 LEU A O 1
ATOM 725 N N . VAL A 1 92 ? 2.256 -5.744 0.284 1.00 96.50 92 VAL A N 1
ATOM 726 C CA . VAL A 1 92 ? 1.763 -6.005 -1.072 1.00 96.50 92 VAL A CA 1
ATOM 727 C C . VAL A 1 92 ? 2.411 -4.992 -2.011 1.00 96.50 92 VAL A C 1
ATOM 729 O O . VAL A 1 92 ? 2.085 -3.806 -1.992 1.00 96.50 92 VAL A O 1
ATOM 732 N N . LEU A 1 93 ? 3.364 -5.456 -2.811 1.00 94.69 93 LEU A N 1
ATOM 733 C CA . LEU A 1 93 ? 4.109 -4.639 -3.762 1.00 94.69 93 LEU A CA 1
ATOM 734 C C . LEU A 1 93 ? 3.495 -4.803 -5.151 1.00 94.69 93 LEU A C 1
ATOM 736 O O . LEU A 1 93 ? 3.917 -5.654 -5.930 1.00 94.69 93 LEU A O 1
ATOM 740 N N . ASP A 1 94 ? 2.466 -4.007 -5.440 1.00 91.06 94 ASP A N 1
ATOM 741 C CA . ASP A 1 94 ? 1.785 -4.021 -6.734 1.00 91.06 94 ASP A CA 1
ATOM 742 C C . ASP A 1 94 ? 2.251 -2.861 -7.618 1.00 91.06 94 ASP A C 1
ATOM 744 O O . ASP A 1 94 ? 1.961 -1.693 -7.354 1.00 91.06 94 ASP A O 1
ATOM 748 N N . THR A 1 95 ? 3.001 -3.189 -8.666 1.00 87.06 95 THR A N 1
ATOM 749 C CA . THR A 1 95 ? 3.483 -2.213 -9.653 1.00 87.06 95 THR A CA 1
ATOM 750 C C . THR A 1 95 ? 2.652 -2.194 -10.931 1.00 87.06 95 THR A C 1
ATOM 752 O O . THR A 1 95 ? 2.948 -1.408 -11.832 1.00 87.06 95 THR A O 1
ATOM 755 N N . MET A 1 96 ? 1.597 -3.011 -11.010 1.00 80.69 96 MET A N 1
ATOM 756 C CA . MET A 1 96 ? 0.727 -3.058 -12.175 1.00 80.69 96 MET A CA 1
ATOM 757 C C . MET A 1 96 ? -0.059 -1.755 -12.293 1.00 80.69 96 MET A C 1
ATOM 759 O O . MET A 1 96 ? -0.635 -1.238 -11.335 1.00 80.69 96 MET A O 1
ATOM 763 N N . ILE A 1 97 ? -0.104 -1.213 -13.505 1.00 72.94 97 ILE A N 1
ATOM 764 C CA . ILE A 1 97 ? -0.851 0.006 -13.801 1.00 72.94 97 ILE A CA 1
ATOM 765 C C . ILE A 1 97 ? -2.030 -0.390 -14.682 1.00 72.94 97 ILE A C 1
ATOM 767 O O . ILE A 1 97 ? -1.858 -0.999 -15.736 1.00 72.94 97 ILE A O 1
ATOM 771 N N . GLU A 1 98 ? -3.259 -0.062 -14.274 1.00 68.62 98 GLU A N 1
ATOM 772 C CA . GLU A 1 98 ? -4.434 -0.460 -15.050 1.00 68.62 98 GLU A CA 1
ATOM 773 C C . GLU A 1 98 ? -4.450 0.256 -16.419 1.00 68.62 98 GLU A C 1
ATOM 775 O O . GLU A 1 98 ? -4.804 1.431 -16.553 1.00 68.62 98 GLU A O 1
ATOM 780 N N . HIS A 1 99 ? -4.066 -0.477 -17.468 1.00 61.06 99 HIS A N 1
ATOM 781 C CA . HIS A 1 99 ? -3.924 0.021 -18.842 1.00 61.06 99 HIS A CA 1
ATOM 782 C C . HIS A 1 99 ? -5.149 -0.243 -19.738 1.00 61.06 99 HIS A C 1
ATOM 784 O O . HIS A 1 99 ? -5.103 0.059 -20.936 1.00 61.06 99 HIS A O 1
ATOM 790 N N . ARG A 1 100 ? -6.249 -0.779 -19.179 1.00 51.03 100 ARG A N 1
ATOM 791 C CA . ARG A 1 100 ? -7.358 -1.490 -19.865 1.00 51.03 100 ARG A CA 1
ATOM 792 C C . ARG A 1 100 ? -8.029 -0.823 -21.081 1.00 51.03 100 ARG A C 1
ATOM 794 O O . ARG A 1 100 ? -8.833 -1.476 -21.734 1.00 51.03 100 ARG A O 1
ATOM 801 N N . LYS A 1 101 ? -7.732 0.429 -21.440 1.00 46.88 101 LYS A N 1
ATOM 802 C CA . LYS A 1 101 ? -8.313 1.094 -22.626 1.00 46.88 101 LYS A CA 1
ATOM 803 C C . LYS A 1 101 ? -7.316 1.579 -23.687 1.00 46.88 101 LYS A C 1
ATOM 805 O O . LYS A 1 101 ? -7.764 2.094 -24.707 1.00 46.88 101 LYS A O 1
ATOM 810 N N . TYR A 1 102 ? -5.997 1.443 -23.501 1.00 50.69 102 TYR A N 1
ATOM 811 C CA . TYR A 1 102 ? -5.035 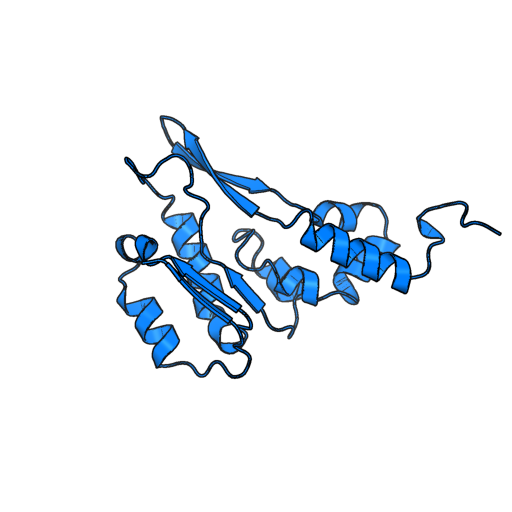2.256 -24.276 1.00 50.69 102 TYR A CA 1
ATOM 812 C C . TYR A 1 102 ? -3.794 1.505 -24.787 1.00 50.69 102 TYR A C 1
ATOM 814 O O . TYR A 1 102 ? -2.719 2.087 -24.906 1.00 50.69 102 TYR A O 1
ATOM 822 N N . ALA A 1 103 ? -3.942 0.224 -25.138 1.00 51.78 103 ALA A N 1
ATOM 823 C CA . ALA A 1 103 ? -2.850 -0.656 -25.573 1.00 51.78 103 ALA A CA 1
ATOM 824 C C . ALA A 1 103 ? -2.011 -0.154 -26.771 1.00 51.78 103 ALA A C 1
ATOM 826 O O . ALA A 1 103 ? -0.908 -0.647 -26.964 1.00 51.78 103 ALA A O 1
ATOM 827 N N . ARG A 1 104 ? -2.500 0.813 -27.563 1.00 51.78 104 ARG A N 1
ATOM 828 C CA . ARG A 1 104 ? -1.867 1.217 -28.832 1.00 51.78 104 ARG A CA 1
ATOM 829 C C . ARG A 1 104 ? -0.885 2.393 -28.744 1.00 51.78 104 ARG A C 1
ATOM 831 O O . ARG A 1 104 ? -0.071 2.537 -29.641 1.00 51.78 104 ARG A O 1
ATOM 838 N N . GLU A 1 105 ? -0.918 3.210 -27.688 1.00 54.31 105 GLU A N 1
ATOM 839 C CA . GLU A 1 105 ? -0.061 4.408 -27.556 1.00 54.31 105 GLU A CA 1
ATOM 840 C C . GLU A 1 105 ? 0.342 4.615 -26.084 1.00 54.31 105 GLU A C 1
ATOM 842 O O . GLU A 1 105 ? -0.110 5.539 -25.403 1.00 54.31 105 GLU A O 1
ATOM 847 N N . ARG A 1 106 ? 1.152 3.699 -25.541 1.00 58.69 106 ARG A N 1
ATOM 848 C CA . ARG A 1 106 ? 1.523 3.680 -24.116 1.00 58.69 106 ARG A CA 1
ATOM 849 C C . ARG A 1 106 ? 2.644 4.677 -23.804 1.00 58.69 106 ARG A C 1
ATOM 851 O O . ARG A 1 106 ? 3.770 4.293 -23.512 1.00 58.69 106 ARG A O 1
ATOM 858 N N . LYS A 1 107 ? 2.355 5.981 -23.810 1.00 64.75 107 LYS A N 1
ATOM 859 C CA . LYS A 1 107 ? 3.244 6.925 -23.115 1.00 64.75 107 LYS A CA 1
ATOM 860 C C . LYS A 1 107 ? 2.979 6.789 -21.613 1.00 64.75 107 LYS A C 1
ATOM 862 O O . LYS A 1 107 ? 1.905 7.155 -21.146 1.00 64.75 107 LYS A O 1
ATOM 867 N N . VAL A 1 108 ? 3.945 6.275 -20.859 1.00 70.19 108 VAL A N 1
ATOM 868 C CA . VAL A 1 108 ? 3.844 6.133 -19.396 1.00 70.19 108 VAL A CA 1
ATOM 869 C C . VAL A 1 108 ? 4.476 7.346 -18.708 1.00 70.19 108 VAL A C 1
ATOM 871 O O . VAL A 1 108 ? 5.401 7.967 -19.238 1.00 70.19 108 VAL A O 1
ATOM 874 N N . ASN A 1 109 ? 3.982 7.731 -17.529 1.00 79.00 109 ASN A N 1
ATOM 875 C CA . ASN A 1 109 ? 4.661 8.734 -16.709 1.00 79.00 109 ASN A CA 1
ATOM 876 C C . ASN A 1 109 ? 5.907 8.098 -16.067 1.00 79.00 109 ASN A C 1
ATOM 878 O O . ASN A 1 109 ? 5.808 7.438 -15.035 1.00 79.00 109 ASN A O 1
ATOM 882 N N . LYS A 1 110 ? 7.082 8.294 -16.682 1.00 79.88 110 LYS A N 1
ATOM 883 C CA . LYS A 1 110 ? 8.342 7.662 -16.246 1.00 79.88 110 LYS A CA 1
ATOM 884 C C . LYS A 1 110 ? 8.688 7.947 -14.783 1.00 79.88 110 LYS A C 1
ATOM 886 O O . LYS A 1 110 ? 9.136 7.050 -14.084 1.00 79.88 110 LYS A O 1
ATOM 891 N N . LYS A 1 111 ? 8.439 9.171 -14.299 1.00 83.50 111 LYS A N 1
ATOM 892 C CA . LYS A 1 111 ? 8.703 9.548 -12.899 1.00 83.50 111 LYS A CA 1
ATOM 893 C C . LYS A 1 111 ? 7.830 8.750 -11.930 1.00 83.50 111 LYS A C 1
ATOM 895 O O . LYS A 1 111 ? 8.307 8.339 -10.878 1.00 83.50 111 LYS A O 1
ATOM 900 N N . PHE A 1 112 ? 6.566 8.533 -12.288 1.00 84.06 112 PHE A N 1
ATOM 901 C CA . PHE A 1 112 ? 5.652 7.718 -11.495 1.00 84.06 112 PHE A CA 1
ATOM 902 C C . PHE A 1 112 ? 6.091 6.250 -11.462 1.00 84.06 112 PHE A C 1
ATOM 904 O O . PHE A 1 112 ? 6.206 5.680 -10.383 1.00 84.06 112 PHE A O 1
ATOM 911 N N . VAL A 1 113 ? 6.414 5.674 -12.624 1.00 83.12 113 VAL A N 1
ATOM 912 C CA . VAL A 1 113 ? 6.919 4.294 -12.741 1.00 83.12 113 VAL A CA 1
ATOM 913 C C . VAL A 1 113 ? 8.202 4.101 -11.934 1.00 83.12 113 VAL A C 1
ATOM 915 O O . VAL A 1 113 ? 8.289 3.182 -11.128 1.00 83.12 113 VAL A O 1
ATOM 918 N N . LEU A 1 114 ? 9.168 5.012 -12.073 1.00 84.75 114 LEU A N 1
ATOM 919 C CA . LEU A 1 114 ? 10.411 4.977 -11.304 1.00 84.75 114 LEU A CA 1
ATOM 920 C C . LEU A 1 114 ? 10.142 4.994 -9.793 1.00 84.75 114 LEU A C 1
ATOM 922 O O . LEU A 1 114 ? 10.797 4.272 -9.043 1.00 84.75 114 LEU A O 1
ATOM 926 N N . ALA A 1 115 ? 9.171 5.791 -9.338 1.00 88.56 115 ALA A N 1
ATOM 927 C CA . ALA A 1 115 ? 8.799 5.840 -7.929 1.00 88.56 115 ALA A CA 1
ATOM 928 C C . ALA A 1 115 ? 8.191 4.511 -7.445 1.00 88.56 115 ALA A C 1
ATOM 930 O O . ALA A 1 115 ? 8.564 4.056 -6.365 1.00 88.56 115 ALA A O 1
ATOM 931 N N . LEU A 1 116 ? 7.325 3.869 -8.242 1.00 88.44 116 LEU A N 1
ATOM 932 C CA . LEU A 1 116 ? 6.787 2.534 -7.939 1.00 88.44 116 LEU A CA 1
ATOM 933 C C . LEU A 1 116 ? 7.902 1.501 -7.790 1.00 88.44 116 LEU A C 1
ATOM 935 O O . LEU A 1 116 ? 7.975 0.823 -6.766 1.00 88.44 116 LEU A O 1
ATOM 939 N N . CYS A 1 117 ? 8.794 1.427 -8.780 1.00 86.94 117 CYS A N 1
ATOM 940 C CA . CYS A 1 117 ? 9.900 0.474 -8.781 1.00 86.94 117 CYS A CA 1
ATOM 941 C C . CYS A 1 117 ? 10.846 0.715 -7.605 1.00 86.94 117 CYS A C 1
ATOM 943 O O . CYS A 1 117 ? 11.244 -0.228 -6.935 1.00 86.94 117 CYS A O 1
ATOM 945 N N . THR A 1 118 ? 11.149 1.979 -7.298 1.00 90.19 118 THR A N 1
ATOM 946 C CA . THR A 1 118 ? 11.996 2.335 -6.150 1.00 90.19 118 THR A CA 1
ATOM 947 C C . THR A 1 118 ? 11.386 1.852 -4.833 1.00 90.19 118 THR A C 1
ATOM 949 O O . THR A 1 118 ? 12.099 1.319 -3.987 1.00 90.19 118 THR A O 1
ATOM 952 N N . ILE A 1 119 ? 10.072 2.025 -4.652 1.00 92.69 119 ILE A N 1
ATOM 953 C CA . ILE A 1 119 ? 9.368 1.554 -3.451 1.00 92.69 119 ILE A CA 1
ATOM 954 C C . ILE A 1 119 ? 9.410 0.030 -3.379 1.00 92.69 119 ILE A C 1
ATOM 956 O O . ILE A 1 119 ? 9.750 -0.514 -2.330 1.00 92.69 119 ILE A O 1
ATOM 960 N N . ALA A 1 120 ? 9.080 -0.648 -4.476 1.00 92.56 120 ALA A N 1
ATOM 961 C CA . ALA A 1 120 ? 8.973 -2.095 -4.480 1.00 92.56 120 ALA A CA 1
ATOM 962 C C . ALA A 1 120 ? 10.340 -2.779 -4.313 1.00 92.56 120 ALA A C 1
ATOM 964 O O . ALA A 1 120 ? 10.504 -3.575 -3.393 1.00 92.56 120 ALA A O 1
ATOM 965 N N . ILE A 1 121 ? 11.351 -2.397 -5.099 1.00 91.38 121 ILE A N 1
ATOM 966 C CA . ILE A 1 121 ? 12.718 -2.929 -4.974 1.00 91.38 121 ILE A CA 1
ATOM 967 C C . ILE A 1 121 ? 13.284 -2.631 -3.580 1.00 91.38 121 ILE A C 1
ATOM 969 O O . ILE A 1 121 ? 13.798 -3.526 -2.914 1.00 91.38 121 ILE A O 1
ATOM 973 N N . GLY A 1 122 ? 13.126 -1.396 -3.088 1.00 92.88 122 GLY A N 1
ATOM 974 C CA . GLY A 1 122 ? 13.634 -0.993 -1.774 1.00 92.88 122 GLY A CA 1
ATOM 975 C C . GLY A 1 122 ? 13.000 -1.735 -0.593 1.00 92.88 122 GLY A C 1
ATOM 976 O O . GLY A 1 122 ? 13.570 -1.738 0.495 1.00 92.88 122 GLY A O 1
ATOM 977 N N . ASN A 1 123 ? 11.846 -2.378 -0.790 1.00 95.25 123 ASN A N 1
ATOM 978 C CA . ASN A 1 123 ? 11.135 -3.116 0.253 1.00 95.25 123 ASN A CA 1
ATOM 979 C C . ASN A 1 123 ? 10.903 -4.595 -0.101 1.00 95.25 123 ASN A C 1
ATOM 981 O O . ASN A 1 123 ? 10.097 -5.259 0.554 1.00 95.25 123 ASN A O 1
ATOM 985 N N . ILE A 1 124 ? 11.611 -5.135 -1.097 1.00 93.94 124 ILE A N 1
ATOM 986 C CA . ILE A 1 124 ? 11.340 -6.468 -1.652 1.00 93.94 124 ILE A CA 1
ATOM 987 C C . ILE A 1 124 ? 11.478 -7.598 -0.616 1.00 93.94 124 ILE A C 1
ATOM 989 O O . ILE A 1 124 ? 10.699 -8.544 -0.628 1.00 93.94 124 ILE A O 1
ATOM 993 N N . ARG A 1 125 ? 12.369 -7.456 0.377 1.00 95.31 125 ARG A N 1
ATOM 994 C CA . ARG A 1 125 ? 12.517 -8.416 1.496 1.00 95.31 125 ARG A CA 1
ATOM 995 C C . ARG A 1 125 ? 11.253 -8.581 2.337 1.00 95.31 125 ARG A C 1
ATOM 997 O O . ARG A 1 125 ? 11.051 -9.615 2.965 1.00 95.31 125 ARG A O 1
ATOM 1004 N N . ARG A 1 126 ? 10.416 -7.544 2.374 1.00 96.50 126 ARG A N 1
ATOM 1005 C CA . ARG A 1 126 ? 9.150 -7.530 3.110 1.00 96.50 126 ARG A CA 1
ATOM 1006 C C . ARG A 1 126 ? 7.972 -7.971 2.244 1.00 96.50 126 ARG A C 1
ATOM 1008 O O . ARG A 1 126 ? 6.844 -7.953 2.732 1.00 96.50 126 ARG A O 1
ATOM 1015 N N . ALA A 1 127 ? 8.197 -8.310 0.974 1.00 96.88 127 ALA A N 1
ATOM 1016 C CA . ALA A 1 127 ? 7.134 -8.669 0.051 1.00 96.88 127 ALA A CA 1
ATOM 1017 C C . ALA A 1 127 ? 6.430 -9.947 0.511 1.00 96.88 127 ALA A C 1
ATOM 1019 O O . ALA A 1 127 ? 7.047 -11.000 0.649 1.00 96.88 127 ALA A O 1
ATOM 1020 N N . ARG A 1 128 ? 5.118 -9.844 0.711 1.00 97.12 128 ARG A N 1
ATOM 1021 C CA . ARG A 1 128 ? 4.207 -10.986 0.818 1.00 97.12 128 ARG A CA 1
ATOM 1022 C C . ARG A 1 128 ? 3.555 -11.296 -0.516 1.00 97.12 128 ARG A C 1
ATOM 1024 O O . ARG A 1 128 ? 3.394 -12.458 -0.870 1.00 97.12 128 ARG A O 1
ATOM 1031 N N . ARG A 1 129 ? 3.197 -10.251 -1.255 1.00 95.88 129 ARG A N 1
ATOM 1032 C CA . ARG A 1 129 ? 2.735 -10.337 -2.637 1.00 95.88 129 ARG A CA 1
ATOM 1033 C C . ARG A 1 129 ? 3.571 -9.393 -3.481 1.00 95.88 129 ARG A C 1
ATOM 1035 O O . ARG A 1 129 ? 3.773 -8.248 -3.075 1.00 95.88 129 ARG A O 1
ATOM 1042 N N . LEU A 1 130 ? 4.009 -9.863 -4.639 1.00 93.44 130 LEU A N 1
ATOM 1043 C CA . LEU A 1 130 ? 4.713 -9.060 -5.628 1.00 93.44 130 LEU A CA 1
ATOM 1044 C C . LEU A 1 130 ? 3.990 -9.178 -6.969 1.00 93.44 130 LEU A C 1
ATOM 1046 O O . LEU A 1 130 ? 3.889 -10.269 -7.523 1.00 93.44 130 LEU A O 1
ATOM 1050 N N . SER A 1 131 ? 3.507 -8.052 -7.487 1.00 90.56 131 SER A N 1
ATOM 1051 C CA . SER A 1 131 ? 2.945 -7.963 -8.833 1.00 90.56 131 SER A CA 1
ATOM 1052 C C . SER A 1 131 ? 3.814 -7.036 -9.667 1.00 90.56 131 SER A C 1
ATOM 1054 O O . SER A 1 131 ? 3.991 -5.855 -9.343 1.00 90.56 131 SER A O 1
ATOM 1056 N N . TYR A 1 132 ? 4.363 -7.582 -10.743 1.00 85.06 132 TYR A N 1
ATOM 1057 C CA . TYR A 1 132 ? 5.295 -6.899 -11.618 1.00 85.06 132 TYR A CA 1
ATOM 1058 C C . TYR A 1 132 ? 4.806 -6.909 -13.067 1.00 85.06 132 TYR A C 1
ATOM 1060 O O . TYR A 1 132 ? 4.320 -7.918 -13.582 1.00 85.06 132 TYR A O 1
ATOM 1068 N N . ASP A 1 133 ? 4.918 -5.746 -13.702 1.00 78.50 133 ASP A N 1
ATOM 1069 C CA . ASP A 1 133 ? 4.553 -5.521 -15.093 1.00 78.50 133 ASP A CA 1
ATOM 1070 C C . ASP A 1 133 ? 5.831 -5.345 -15.930 1.00 78.50 133 ASP A C 1
ATOM 1072 O O . ASP A 1 133 ? 6.479 -4.297 -15.866 1.00 78.50 133 ASP A O 1
ATOM 1076 N N . ALA A 1 134 ? 6.185 -6.369 -16.716 1.00 69.50 134 ALA A N 1
ATOM 1077 C CA . ALA A 1 134 ? 7.381 -6.384 -17.560 1.00 69.50 134 ALA A CA 1
ATOM 1078 C C . ALA A 1 134 ? 7.341 -5.313 -18.656 1.00 69.50 134 ALA A C 1
ATOM 1080 O O . ALA A 1 134 ? 8.381 -4.888 -19.155 1.00 69.50 134 ALA A O 1
ATOM 1081 N N . PHE A 1 135 ? 6.164 -4.769 -18.984 1.00 67.94 135 PHE A N 1
ATOM 1082 C CA . PHE A 1 135 ? 6.074 -3.622 -19.887 1.00 67.94 135 PHE A CA 1
ATOM 1083 C C . PHE A 1 135 ? 6.725 -2.352 -19.306 1.00 67.94 135 PHE A C 1
ATOM 1085 O O . PHE A 1 135 ? 6.946 -1.388 -20.044 1.00 67.94 135 PHE A O 1
ATOM 1092 N N . LEU A 1 136 ? 7.046 -2.325 -18.007 1.00 65.56 136 LEU A N 1
ATOM 1093 C CA . LEU A 1 136 ? 7.795 -1.241 -17.366 1.00 65.56 136 LEU A CA 1
ATOM 1094 C C . LEU A 1 136 ? 9.319 -1.339 -17.585 1.00 65.56 136 LEU A C 1
ATOM 1096 O O . LEU A 1 136 ? 10.021 -0.369 -17.280 1.00 65.56 136 LEU A O 1
ATOM 1100 N N . ASP A 1 137 ? 9.832 -2.428 -18.168 1.00 64.94 137 ASP A N 1
ATOM 1101 C CA . ASP A 1 137 ? 11.263 -2.602 -18.479 1.00 64.94 137 ASP A CA 1
ATOM 1102 C C . ASP A 1 137 ? 11.789 -1.652 -19.554 1.00 64.94 137 ASP A C 1
ATOM 1104 O O . ASP A 1 137 ? 12.968 -1.313 -19.586 1.00 64.94 137 ASP A O 1
ATOM 1108 N N . ASP A 1 138 ? 10.916 -1.135 -20.413 1.00 64.38 138 ASP A N 1
ATOM 1109 C CA . ASP A 1 138 ? 11.322 -0.130 -21.402 1.00 64.38 138 ASP A CA 1
ATOM 1110 C C . ASP A 1 138 ? 11.607 1.242 -20.734 1.00 64.38 138 ASP A C 1
ATOM 1112 O O . ASP A 1 138 ? 12.183 2.163 -21.319 1.00 64.38 138 ASP A O 1
ATOM 1116 N N . VAL A 1 139 ? 11.190 1.406 -19.468 1.00 63.75 139 VAL A N 1
ATOM 1117 C CA . VAL A 1 139 ? 11.383 2.622 -18.658 1.00 63.75 139 VAL A CA 1
ATOM 1118 C C . VAL A 1 139 ? 12.548 2.480 -17.679 1.00 63.75 139 VAL A C 1
ATOM 1120 O O . VAL A 1 139 ? 13.241 3.465 -17.411 1.00 63.75 139 VAL A O 1
ATOM 1123 N N . MET A 1 140 ? 12.748 1.280 -17.147 1.00 58.00 140 MET A N 1
ATOM 1124 C CA . MET A 1 140 ? 13.785 0.928 -16.184 1.00 58.00 140 MET A CA 1
ATOM 1125 C C . MET A 1 140 ? 14.660 -0.116 -16.845 1.00 58.00 140 MET A C 1
ATOM 1127 O O . MET A 1 140 ? 14.131 -1.169 -17.146 1.00 58.00 140 MET A O 1
ATOM 1131 N N . LEU A 1 141 ? 15.960 0.129 -17.039 1.00 58.12 141 LEU A N 1
ATOM 1132 C CA . LEU A 1 141 ? 16.898 -0.911 -17.490 1.00 58.12 141 LEU A CA 1
ATOM 1133 C C . LEU A 1 141 ? 16.547 -2.239 -16.784 1.00 58.12 141 LEU A C 1
ATOM 1135 O O . LEU A 1 141 ? 16.706 -2.335 -15.559 1.00 58.12 141 LEU A O 1
ATOM 1139 N N . ALA A 1 142 ? 15.995 -3.198 -17.542 1.00 55.31 142 ALA A N 1
ATOM 1140 C CA . ALA A 1 142 ? 15.341 -4.424 -17.053 1.00 55.31 142 ALA A CA 1
ATOM 1141 C C . ALA A 1 142 ? 16.188 -5.201 -16.030 1.00 55.31 142 ALA A C 1
ATOM 1143 O O . ALA A 1 142 ? 15.696 -5.910 -15.152 1.00 55.31 142 ALA A O 1
ATOM 1144 N N . THR A 1 143 ? 17.500 -4.985 -16.100 1.00 56.56 143 THR A N 1
ATOM 1145 C CA . THR A 1 143 ? 18.526 -5.465 -15.186 1.00 56.56 143 THR A CA 1
ATOM 1146 C C . THR A 1 143 ? 18.192 -5.248 -13.709 1.00 56.56 143 THR A C 1
ATOM 1148 O O . THR A 1 143 ? 18.503 -6.117 -12.904 1.00 56.56 143 THR A O 1
ATOM 1151 N N . SER A 1 144 ? 17.535 -4.144 -13.335 1.00 71.31 144 SER A N 1
ATOM 1152 C CA . SER A 1 144 ? 17.297 -3.817 -11.917 1.00 71.31 144 SER A CA 1
ATOM 1153 C C . SER A 1 144 ? 16.299 -4.744 -11.212 1.00 71.31 144 SER A C 1
ATOM 1155 O O . SER A 1 144 ? 16.507 -5.078 -10.047 1.00 71.31 144 SER A O 1
ATOM 1157 N N . TRP A 1 145 ? 15.247 -5.199 -11.898 1.00 77.62 145 TRP A N 1
ATOM 1158 C CA . TRP A 1 145 ? 14.228 -6.074 -11.306 1.00 77.62 145 TRP A CA 1
ATOM 1159 C C . TRP A 1 145 ? 14.662 -7.529 -11.261 1.00 77.62 145 TRP A C 1
ATOM 1161 O O . TRP A 1 145 ? 14.501 -8.184 -10.232 1.00 77.62 145 TRP A O 1
ATOM 1171 N N . TYR A 1 146 ? 15.253 -8.013 -12.354 1.00 77.38 146 TYR A N 1
ATOM 1172 C CA . TYR A 1 146 ? 15.816 -9.357 -12.397 1.00 77.38 146 TYR A CA 1
ATOM 1173 C C . TYR A 1 146 ? 16.886 -9.538 -11.312 1.00 77.38 146 TYR A C 1
ATOM 1175 O O . TYR A 1 146 ? 16.814 -10.493 -10.543 1.00 77.38 146 TYR A O 1
ATOM 1183 N N . GLN A 1 147 ? 17.819 -8.584 -11.182 1.00 81.62 147 GLN A N 1
ATOM 1184 C CA . GLN A 1 147 ? 18.823 -8.600 -10.112 1.00 81.62 147 GLN A CA 1
ATOM 1185 C C . GLN A 1 147 ? 18.173 -8.531 -8.729 1.00 81.62 147 GLN A C 1
ATOM 1187 O O . GLN A 1 147 ? 18.481 -9.352 -7.875 1.00 81.62 147 GLN A O 1
ATOM 1192 N N . ALA A 1 148 ? 17.223 -7.615 -8.507 1.00 84.62 148 ALA A N 1
ATOM 1193 C CA . ALA A 1 148 ? 16.561 -7.497 -7.209 1.00 84.62 148 ALA A CA 1
ATOM 1194 C C . ALA A 1 148 ? 15.877 -8.802 -6.770 1.00 84.62 148 ALA A C 1
ATOM 1196 O O . ALA A 1 148 ? 16.006 -9.180 -5.607 1.00 84.62 148 ALA A O 1
ATOM 1197 N N . MET A 1 149 ? 15.184 -9.493 -7.681 1.00 84.00 149 MET A N 1
ATOM 1198 C CA . MET A 1 149 ? 14.523 -10.770 -7.387 1.00 84.00 149 MET A CA 1
ATOM 1199 C C . MET A 1 149 ? 15.511 -11.929 -7.218 1.00 84.00 149 MET A C 1
ATOM 1201 O O . MET A 1 149 ? 15.263 -12.810 -6.401 1.00 84.00 149 MET A O 1
ATOM 1205 N N . ASN A 1 150 ? 16.608 -11.945 -7.979 1.00 88.06 150 ASN A N 1
ATOM 1206 C CA . ASN A 1 150 ? 17.589 -13.029 -7.94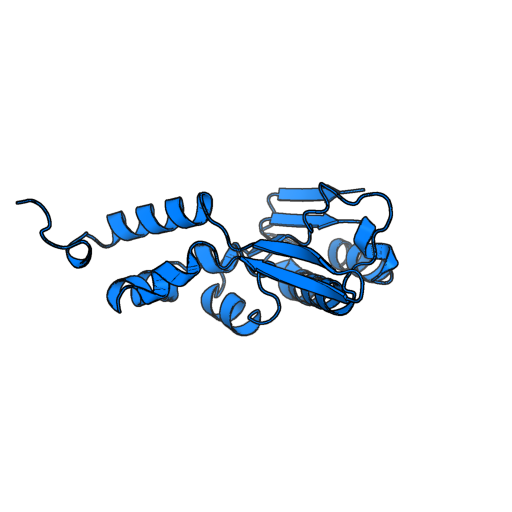0 1.00 88.06 150 ASN A CA 1
ATOM 1207 C C . ASN A 1 150 ? 18.555 -12.919 -6.748 1.00 88.06 150 ASN A C 1
ATOM 1209 O O . ASN A 1 150 ? 18.963 -13.932 -6.188 1.00 88.06 150 ASN A O 1
ATOM 1213 N N . ASP A 1 151 ? 18.894 -11.695 -6.342 1.00 89.81 151 ASP A N 1
ATOM 1214 C CA . ASP A 1 151 ? 19.926 -11.426 -5.334 1.00 89.81 151 ASP A CA 1
ATOM 1215 C C . ASP A 1 151 ? 19.340 -11.203 -3.929 1.00 89.81 151 ASP A C 1
ATOM 1217 O O . ASP A 1 151 ? 20.080 -11.027 -2.957 1.00 89.81 151 ASP A O 1
ATOM 1221 N N . THR A 1 152 ? 18.008 -11.191 -3.797 1.00 91.94 152 THR A N 1
ATOM 1222 C CA . THR A 1 152 ? 17.331 -10.921 -2.525 1.00 91.94 152 THR A CA 1
ATOM 1223 C C . THR A 1 152 ? 16.457 -12.082 -2.085 1.00 91.94 152 THR A C 1
ATOM 1225 O O . THR A 1 152 ? 15.502 -12.455 -2.760 1.00 91.94 152 THR A O 1
ATOM 1228 N N . GLU A 1 153 ? 16.713 -12.591 -0.881 1.00 93.38 153 GLU A N 1
ATOM 1229 C CA . GLU A 1 153 ? 15.804 -13.528 -0.226 1.00 93.38 153 GLU A CA 1
ATOM 1230 C C . GLU A 1 153 ? 14.469 -12.852 0.117 1.00 93.38 153 GLU A C 1
ATOM 1232 O O . GLU A 1 153 ? 14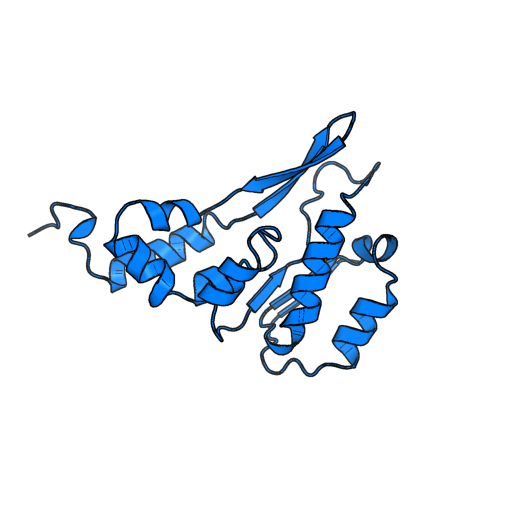.423 -11.759 0.694 1.00 93.38 153 GLU A O 1
ATOM 1237 N N . MET A 1 154 ? 13.370 -13.532 -0.210 1.00 94.19 154 MET A N 1
ATOM 1238 C CA . MET A 1 154 ? 12.001 -13.070 0.027 1.00 94.19 154 MET A CA 1
ATOM 1239 C C . MET A 1 154 ? 11.249 -14.081 0.910 1.00 94.19 154 MET A C 1
ATOM 1241 O O . MET A 1 154 ? 10.363 -14.786 0.429 1.00 94.19 154 MET A O 1
ATOM 1245 N N . PRO A 1 155 ? 11.587 -14.183 2.211 1.00 95.38 155 PRO A N 1
ATOM 1246 C CA . PRO A 1 155 ? 11.082 -15.245 3.088 1.00 95.38 155 PRO A CA 1
ATOM 1247 C C . PRO A 1 155 ? 9.575 -15.158 3.374 1.00 95.38 155 PRO A C 1
ATOM 1249 O O . PRO A 1 155 ? 8.981 -16.119 3.851 1.00 95.38 155 PRO A O 1
ATOM 1252 N N . LEU A 1 156 ? 8.955 -14.002 3.113 1.00 96.06 156 LEU A N 1
ATOM 1253 C CA . LEU A 1 156 ? 7.534 -13.747 3.364 1.00 96.06 156 LEU A CA 1
ATOM 1254 C C . LEU A 1 156 ? 6.662 -13.901 2.111 1.00 96.06 156 LEU A C 1
ATOM 1256 O O . LEU A 1 156 ? 5.439 -13.784 2.218 1.00 96.06 156 LEU A O 1
ATOM 1260 N N . LEU A 1 157 ? 7.270 -14.121 0.941 1.00 96.62 157 LEU A N 1
ATOM 1261 C CA . LEU A 1 157 ? 6.570 -14.122 -0.336 1.00 96.62 157 LEU A CA 1
ATOM 1262 C C . LEU A 1 157 ? 5.673 -15.354 -0.447 1.00 96.62 157 LEU A C 1
ATOM 1264 O O . LEU A 1 157 ? 6.135 -16.488 -0.355 1.00 96.62 157 LEU A O 1
ATOM 1268 N N . VAL A 1 158 ? 4.384 -15.118 -0.674 1.00 96.75 158 VAL A N 1
ATOM 1269 C CA . VAL A 1 158 ? 3.382 -16.172 -0.887 1.00 96.75 158 VAL A CA 1
ATOM 1270 C C . VAL A 1 158 ? 2.720 -16.084 -2.257 1.00 96.75 158 VAL A C 1
ATOM 1272 O O . VAL A 1 158 ? 2.049 -17.026 -2.662 1.00 96.75 158 VAL A O 1
ATOM 1275 N N . ASP A 1 159 ? 2.869 -14.955 -2.953 1.00 95.38 159 ASP A N 1
ATOM 1276 C CA . ASP A 1 159 ? 2.192 -14.700 -4.221 1.00 95.38 159 ASP A CA 1
ATOM 1277 C C . ASP A 1 159 ? 3.063 -13.837 -5.144 1.00 95.38 159 ASP A C 1
ATOM 1279 O O . ASP A 1 159 ? 3.513 -12.755 -4.754 1.00 95.38 159 ASP A O 1
ATOM 1283 N N . LEU A 1 160 ? 3.302 -14.324 -6.362 1.00 92.44 160 LEU A N 1
ATOM 1284 C CA . LEU A 1 160 ? 4.115 -13.669 -7.382 1.00 92.44 160 LEU A CA 1
ATOM 1285 C C . LEU A 1 160 ? 3.338 -13.634 -8.697 1.00 92.44 160 LEU A C 1
ATOM 1287 O O . LEU A 1 160 ? 3.034 -14.676 -9.275 1.00 92.44 160 LEU A O 1
ATOM 1291 N N . HIS A 1 161 ? 3.070 -12.431 -9.190 1.00 90.50 161 HIS A N 1
ATOM 1292 C CA . HIS A 1 161 ? 2.384 -12.212 -10.454 1.00 90.50 161 HIS A CA 1
ATOM 1293 C C . HIS A 1 161 ? 3.290 -11.451 -11.424 1.00 90.50 161 HIS A C 1
ATOM 1295 O O . HIS A 1 161 ? 3.614 -10.285 -11.197 1.00 90.50 161 HIS A O 1
ATOM 1301 N N . LEU A 1 162 ? 3.676 -12.102 -12.521 1.00 85.31 162 LEU A N 1
ATOM 1302 C CA . LEU A 1 162 ? 4.494 -11.517 -13.583 1.00 85.31 162 LEU A CA 1
ATOM 1303 C C . LEU A 1 162 ? 3.632 -11.343 -14.835 1.00 85.31 162 LEU A C 1
ATOM 1305 O O . LEU A 1 162 ? 3.148 -12.322 -15.401 1.00 85.31 162 LEU A O 1
ATOM 1309 N N . CYS A 1 163 ? 3.425 -10.101 -15.259 1.00 75.88 163 CYS A N 1
ATOM 1310 C CA . CYS A 1 163 ? 2.738 -9.786 -16.507 1.00 75.88 163 CYS A CA 1
ATOM 1311 C C . CYS A 1 163 ? 3.784 -9.548 -17.600 1.00 75.88 163 CYS A C 1
ATOM 1313 O O . CYS A 1 163 ? 4.560 -8.600 -17.487 1.00 75.88 163 CYS A O 1
ATOM 1315 N N . MET A 1 164 ? 3.806 -10.415 -18.617 1.00 67.81 164 MET A N 1
ATOM 1316 C CA . MET A 1 164 ? 4.697 -10.357 -19.788 1.00 67.81 164 MET A CA 1
ATOM 1317 C C . MET A 1 164 ? 3.941 -9.952 -21.053 1.00 67.81 164 MET A C 1
ATOM 1319 O O . MET A 1 164 ? 2.729 -10.258 -21.142 1.00 67.81 164 MET A O 1
#

Secondary structure (DSSP, 8-state):
---SSGGGS-HHHHHHHHHHHHHHS--EEEEEE-SS-EEEEEE-TTGGGGGS-HHHHHIIIII-HHHHHT-TTT-GGGHHHHHHHHTTSPEEEE-----TT-TT-----HHHHHHHHHHHHHTGGGEEEEEEEGGGGGTS-THHHHHHHHHS--TT--EEEEE-

Foldseek 3Di:
DDDPDPVSDDLVVLVVVLVVQCVVWPWAWAFDDDVVDGDIDIRHGSVCQLVPDVVSVCCCQPVNLVSLLACCLRCLVCNVVSCVSVPLAQHALALDYPPPPPVDDDPHPLVSSVSSCCRCLVCVLSHQEHADECVCCVSPVSVSVVCSVVVDDNPNHDYYHYHD

pLDDT: mean 85.05, std 13.97, range [46.88, 98.06]

Radius of gyration: 17.72 Å; chains: 1; bounding box: 50×34×52 Å

Sequence (164 aa):
MFPRDISDLEGDILYEIFMIAAALDPPQARMLRNRSTNSVKIHLGWIPLSHVCKAWRYIMIHDMPILWAGIPCAIPAARDVVLSRAREAPLVLDTMIEHRKYARERKVNKKFVLALCTIAIGNIRRARRLSYDAFLDDVMLATSWYQAMNDTEMPLLVDLHLCM